Protein AF-A0A358PJD9-F1 (afdb_monomer_lite)

Structure (mmCIF, N/CA/C/O backbone):
data_AF-A0A358PJD9-F1
#
_entry.id   AF-A0A358PJD9-F1
#
loop_
_atom_site.group_PDB
_atom_site.id
_atom_site.type_symbol
_atom_site.label_atom_id
_atom_site.label_alt_id
_atom_site.label_comp_id
_atom_site.label_asym_id
_atom_site.label_entity_id
_atom_site.label_seq_id
_atom_site.pdbx_PDB_ins_code
_atom_site.Cartn_x
_atom_site.Cartn_y
_atom_site.Cartn_z
_atom_site.occupancy
_atom_site.B_iso_or_equiv
_atom_site.auth_seq_id
_atom_site.auth_comp_id
_atom_site.auth_asym_id
_atom_site.auth_atom_id
_atom_site.pdbx_PDB_model_num
ATOM 1 N N . GLY A 1 1 ? -3.366 1.684 -11.719 1.00 61.03 1 GLY A N 1
ATOM 2 C CA . GLY A 1 1 ? -4.813 1.802 -11.447 1.00 61.03 1 GLY A CA 1
ATOM 3 C C . GLY A 1 1 ? -5.125 1.962 -9.969 1.00 61.03 1 GLY A C 1
ATOM 4 O O . GLY A 1 1 ? -5.549 3.034 -9.578 1.00 61.03 1 GLY A O 1
ATOM 5 N N . GLY A 1 2 ? -4.903 0.934 -9.141 1.00 78.75 2 GLY A N 1
ATOM 6 C CA . GLY A 1 2 ? -5.354 0.909 -7.735 1.00 78.75 2 GLY A CA 1
ATOM 7 C C . GLY A 1 2 ? -4.653 1.843 -6.736 1.00 78.75 2 GLY A C 1
ATOM 8 O O . GLY A 1 2 ? -4.960 1.761 -5.557 1.00 78.75 2 GLY A O 1
ATOM 9 N N . ALA A 1 3 ? -3.725 2.698 -7.186 1.00 79.31 3 ALA A N 1
ATOM 10 C CA . ALA A 1 3 ? -2.993 3.662 -6.352 1.00 79.31 3 ALA A CA 1
ATOM 11 C C . ALA A 1 3 ? -2.345 3.073 -5.074 1.00 79.31 3 ALA A C 1
ATOM 13 O O . ALA A 1 3 ? -2.216 3.762 -4.069 1.00 79.31 3 ALA A O 1
ATOM 14 N N . ASP A 1 4 ? -1.882 1.820 -5.142 1.00 86.19 4 ASP A N 1
ATOM 15 C CA . ASP A 1 4 ? -1.151 1.131 -4.072 1.00 86.19 4 ASP A CA 1
ATOM 16 C C . ASP A 1 4 ? 0.243 0.698 -4.564 1.00 86.19 4 ASP A C 1
ATOM 18 O O . ASP A 1 4 ? 0.377 -0.235 -5.360 1.00 86.19 4 ASP A O 1
ATOM 22 N N . GLY A 1 5 ? 1.279 1.420 -4.124 1.00 85.31 5 GLY A N 1
ATOM 23 C CA . GLY A 1 5 ? 2.668 1.244 -4.566 1.00 85.31 5 GLY A CA 1
ATOM 24 C C . GLY A 1 5 ? 3.265 -0.118 -4.201 1.00 85.31 5 GLY A C 1
ATOM 25 O O . GLY A 1 5 ? 3.680 -0.842 -5.109 1.00 85.31 5 GLY A O 1
ATOM 26 N N . PRO A 1 6 ? 3.279 -0.514 -2.913 1.00 86.75 6 PRO A N 1
ATOM 27 C CA . PRO A 1 6 ? 3.780 -1.820 -2.485 1.00 86.75 6 PRO A CA 1
ATOM 28 C C . PRO A 1 6 ? 3.147 -3.002 -3.231 1.00 86.75 6 PRO A C 1
ATOM 30 O O . PRO A 1 6 ? 3.862 -3.901 -3.680 1.00 86.75 6 PRO A O 1
ATOM 33 N N . THR A 1 7 ? 1.827 -2.984 -3.436 1.00 89.12 7 THR A N 1
ATOM 34 C CA . THR A 1 7 ? 1.139 -4.047 -4.185 1.00 89.12 7 THR A CA 1
ATOM 35 C C . THR A 1 7 ? 1.488 -4.014 -5.672 1.00 89.12 7 THR A C 1
ATOM 37 O O . THR A 1 7 ? 1.727 -5.069 -6.264 1.00 89.12 7 THR A O 1
ATOM 40 N N . ALA A 1 8 ? 1.573 -2.828 -6.285 1.00 89.62 8 ALA A N 1
ATOM 41 C CA . ALA A 1 8 ? 1.967 -2.694 -7.688 1.00 89.62 8 ALA A CA 1
ATOM 42 C C . ALA A 1 8 ? 3.381 -3.243 -7.936 1.00 89.62 8 ALA A C 1
ATOM 44 O O . ALA A 1 8 ? 3.578 -4.013 -8.878 1.00 89.62 8 ALA A O 1
ATOM 45 N N . ILE A 1 9 ? 4.340 -2.923 -7.062 1.00 89.75 9 ILE A N 1
ATOM 46 C CA . ILE A 1 9 ? 5.707 -3.463 -7.109 1.00 89.75 9 ILE A CA 1
ATOM 47 C C . ILE A 1 9 ? 5.682 -4.989 -6.969 1.00 89.75 9 ILE A C 1
ATOM 49 O O . ILE A 1 9 ? 6.268 -5.696 -7.788 1.00 89.75 9 ILE A O 1
ATOM 53 N N . TYR A 1 10 ? 4.965 -5.511 -5.970 1.00 89.69 10 TYR A N 1
ATOM 54 C CA . TYR A 1 10 ? 4.895 -6.949 -5.703 1.00 89.69 10 TYR A CA 1
ATOM 55 C C . TYR A 1 10 ? 4.321 -7.754 -6.875 1.00 89.69 10 TYR A C 1
ATOM 57 O O . TYR A 1 10 ? 4.858 -8.800 -7.244 1.00 89.69 10 TYR A O 1
ATOM 65 N N . VAL A 1 11 ? 3.229 -7.275 -7.472 1.00 90.19 11 VAL A N 1
ATOM 66 C CA . VAL A 1 11 ? 2.592 -7.938 -8.616 1.00 90.19 11 VAL A CA 1
ATOM 67 C C . VAL A 1 11 ? 3.483 -7.843 -9.854 1.00 90.19 11 VAL A C 1
ATOM 69 O O . VAL A 1 11 ? 3.641 -8.832 -10.569 1.00 90.19 11 VAL A O 1
ATOM 72 N N . THR A 1 12 ? 4.126 -6.696 -10.075 1.00 90.06 12 THR A N 1
ATOM 73 C CA . THR A 1 12 ? 5.037 -6.502 -11.212 1.00 90.06 12 THR A CA 1
ATOM 74 C C . THR A 1 12 ? 6.236 -7.443 -11.132 1.00 90.06 12 THR A C 1
ATOM 76 O O . THR A 1 12 ? 6.561 -8.083 -12.126 1.00 90.06 12 THR A O 1
ATOM 79 N N . LEU A 1 13 ? 6.811 -7.647 -9.942 1.00 88.44 13 LEU A N 1
ATOM 80 C CA . LEU A 1 13 ? 7.880 -8.631 -9.717 1.00 88.44 13 LEU A CA 1
ATOM 81 C C . LEU A 1 13 ? 7.488 -10.073 -10.079 1.00 88.44 13 LEU A C 1
ATOM 83 O O . LEU A 1 13 ? 8.369 -10.895 -10.310 1.00 88.44 13 LEU A O 1
ATOM 87 N N . ARG A 1 14 ? 6.194 -10.406 -10.109 1.00 87.31 14 ARG A N 1
ATOM 88 C CA . ARG A 1 14 ? 5.709 -11.753 -10.454 1.00 87.31 14 ARG A CA 1
ATOM 89 C C . ARG A 1 14 ? 5.243 -11.875 -11.898 1.00 87.31 14 ARG A C 1
ATOM 91 O O . ARG A 1 14 ? 5.368 -12.950 -12.472 1.00 87.31 14 ARG A O 1
ATOM 98 N N . LEU A 1 15 ? 4.668 -10.810 -12.455 1.00 90.75 15 LEU A N 1
ATOM 99 C CA . LEU A 1 15 ? 4.028 -10.842 -13.773 1.00 90.75 15 LEU A CA 1
ATOM 100 C C . LEU A 1 15 ? 4.898 -10.245 -14.883 1.00 90.75 15 LEU A C 1
ATOM 102 O O . LEU A 1 15 ? 4.873 -10.748 -16.002 1.00 90.75 15 LEU A O 1
ATOM 106 N N . ALA A 1 16 ? 5.653 -9.184 -14.595 1.00 88.88 16 ALA A N 1
ATOM 107 C CA . ALA A 1 16 ? 6.492 -8.494 -15.574 1.00 88.88 16 ALA A CA 1
ATOM 108 C C . ALA A 1 16 ? 7.712 -7.824 -14.904 1.00 88.88 16 ALA A C 1
ATOM 110 O O . ALA A 1 16 ? 7.767 -6.592 -14.831 1.00 88.88 16 ALA A O 1
ATOM 111 N N . PRO A 1 17 ? 8.702 -8.601 -14.417 1.00 86.19 17 PRO A N 1
ATOM 112 C CA . PRO A 1 17 ? 9.862 -8.067 -13.691 1.00 86.19 17 PRO A CA 1
ATOM 113 C C . PRO A 1 17 ? 10.643 -7.011 -14.480 1.00 86.19 17 PRO A C 1
ATOM 115 O O . PRO A 1 17 ? 11.141 -6.045 -13.910 1.00 86.19 17 PRO A O 1
ATOM 118 N N . GLN A 1 18 ? 10.704 -7.166 -15.801 1.00 84.88 18 GLN A N 1
ATOM 119 C CA . GLN A 1 18 ? 11.370 -6.241 -16.712 1.00 84.88 18 GLN A CA 1
ATOM 120 C C . GLN A 1 18 ? 10.708 -4.857 -16.775 1.00 84.88 18 GLN A C 1
ATOM 122 O O . GLN A 1 18 ? 11.350 -3.908 -17.191 1.00 84.88 18 GLN A O 1
ATOM 127 N N . LEU A 1 19 ? 9.448 -4.709 -16.352 1.00 86.44 19 LEU A N 1
ATOM 128 C CA . LEU A 1 19 ? 8.740 -3.422 -16.335 1.00 86.44 19 LEU A CA 1
ATOM 129 C C . LEU A 1 19 ? 8.734 -2.764 -14.946 1.00 86.44 19 LEU A C 1
ATOM 131 O O . LEU A 1 19 ? 8.065 -1.748 -14.754 1.00 86.44 19 LEU A O 1
ATOM 135 N N . LEU A 1 20 ? 9.467 -3.321 -13.974 1.00 86.75 20 LEU A N 1
ATOM 136 C CA . LEU A 1 20 ? 9.437 -2.867 -12.584 1.00 86.75 20 LEU A CA 1
ATOM 137 C C . LEU A 1 20 ? 9.806 -1.391 -12.428 1.00 86.75 20 LEU A C 1
ATOM 139 O O . LEU A 1 20 ? 9.059 -0.650 -11.792 1.00 86.75 20 LEU A O 1
ATOM 143 N N . GLY A 1 21 ? 10.921 -0.967 -13.027 1.00 85.19 21 GLY A N 1
ATOM 144 C CA . GLY A 1 21 ? 11.384 0.420 -12.977 1.00 85.19 21 GLY A CA 1
ATOM 145 C C . GLY A 1 21 ? 10.331 1.400 -13.512 1.00 85.19 21 GLY A C 1
ATOM 146 O O . GLY A 1 21 ? 9.850 2.239 -12.746 1.00 85.19 21 GLY A O 1
ATOM 147 N N . PRO A 1 22 ? 9.908 1.274 -14.786 1.00 86.56 22 PRO A N 1
ATOM 148 C CA . PRO A 1 22 ? 8.860 2.110 -15.372 1.00 86.56 22 PRO A CA 1
ATOM 149 C C . PRO A 1 22 ? 7.552 2.150 -14.569 1.00 86.56 22 PRO A C 1
ATOM 151 O O . PRO A 1 22 ? 7.032 3.233 -14.293 1.00 86.56 22 PRO A O 1
ATOM 154 N N . ILE A 1 23 ? 7.030 0.990 -14.148 1.00 88.88 23 ILE A N 1
ATOM 155 C CA . ILE A 1 23 ? 5.751 0.904 -13.424 1.00 88.88 23 ILE A CA 1
ATOM 156 C C . ILE A 1 23 ? 5.855 1.550 -12.044 1.00 88.88 23 ILE A C 1
ATOM 158 O O . ILE A 1 23 ? 4.936 2.261 -11.640 1.00 88.88 23 ILE A O 1
ATOM 162 N N . ALA A 1 24 ? 6.951 1.331 -11.316 1.00 87.31 24 ALA A N 1
ATOM 163 C CA . ALA A 1 24 ? 7.129 1.919 -9.994 1.00 87.31 24 ALA A CA 1
ATOM 164 C C . ALA A 1 24 ? 7.230 3.450 -10.066 1.00 87.31 24 ALA A C 1
ATOM 166 O O . ALA A 1 24 ? 6.576 4.138 -9.281 1.00 87.31 24 ALA A O 1
ATOM 167 N N . VAL A 1 25 ? 7.982 3.984 -11.037 1.00 86.56 25 VAL A N 1
ATOM 168 C CA . VAL A 1 25 ? 8.083 5.435 -11.265 1.00 86.56 25 VAL A CA 1
ATOM 169 C C . VAL A 1 25 ? 6.706 6.018 -11.581 1.00 86.56 25 VAL A C 1
ATOM 171 O O . VAL A 1 25 ? 6.249 6.916 -10.875 1.00 86.56 25 VAL A O 1
ATOM 174 N N . ALA A 1 26 ? 6.003 5.458 -12.570 1.00 87.25 26 ALA A N 1
ATOM 175 C CA . ALA A 1 26 ? 4.672 5.926 -12.949 1.00 87.25 26 ALA A CA 1
ATOM 176 C C . ALA A 1 26 ? 3.675 5.840 -11.780 1.00 87.25 26 ALA A C 1
ATOM 178 O O . ALA A 1 26 ? 2.913 6.777 -11.542 1.00 87.25 26 ALA A O 1
ATOM 179 N N . ALA A 1 27 ? 3.701 4.752 -11.002 1.00 88.62 27 ALA A N 1
ATOM 180 C CA . ALA A 1 27 ? 2.803 4.558 -9.869 1.00 88.62 27 ALA A CA 1
ATOM 181 C C . ALA A 1 27 ? 2.948 5.672 -8.821 1.00 88.62 27 ALA A C 1
ATOM 183 O O . ALA A 1 27 ? 1.946 6.299 -8.470 1.00 88.62 27 ALA A O 1
ATOM 184 N N . TYR A 1 28 ? 4.166 5.959 -8.350 1.00 89.12 28 TYR A N 1
ATOM 185 C CA . TYR A 1 28 ? 4.376 6.999 -7.337 1.00 89.12 28 TYR A CA 1
ATOM 186 C C . TYR A 1 28 ? 4.190 8.415 -7.894 1.00 89.12 28 TYR A C 1
ATOM 188 O O . TYR A 1 28 ? 3.611 9.261 -7.207 1.00 89.12 28 TYR A O 1
ATOM 196 N N . SER A 1 29 ? 4.589 8.673 -9.144 1.00 88.12 29 SER A N 1
ATOM 197 C CA . SER A 1 29 ? 4.326 9.955 -9.808 1.00 88.12 29 SER A CA 1
ATOM 198 C C . SER A 1 29 ? 2.826 10.232 -9.932 1.00 88.12 29 SER A C 1
ATOM 200 O O . SER A 1 29 ? 2.371 11.322 -9.585 1.00 88.12 29 SER A O 1
ATOM 202 N N . TYR A 1 30 ? 2.025 9.247 -10.344 1.00 89.00 30 TYR A N 1
ATOM 203 C CA . TYR A 1 30 ? 0.577 9.414 -10.459 1.00 89.00 30 TYR A CA 1
ATOM 204 C C . TYR A 1 30 ? -0.143 9.489 -9.114 1.00 89.00 30 TYR A C 1
ATOM 206 O O . TYR A 1 30 ? -1.111 10.241 -8.998 1.00 89.00 30 TYR A O 1
ATOM 214 N N . MET A 1 31 ? 0.335 8.785 -8.083 1.00 91.00 31 MET A N 1
ATOM 215 C CA . MET A 1 31 ? -0.180 8.960 -6.718 1.00 91.00 31 MET A CA 1
ATOM 216 C C . MET A 1 31 ? 0.007 10.403 -6.231 1.00 91.00 31 MET A C 1
ATOM 218 O O . MET A 1 31 ? -0.911 10.978 -5.648 1.00 91.00 31 MET A O 1
ATOM 222 N N . ALA A 1 32 ? 1.154 11.023 -6.524 1.00 89.44 32 ALA A N 1
ATOM 223 C CA . ALA A 1 32 ? 1.406 12.423 -6.181 1.00 89.44 32 ALA A CA 1
ATOM 224 C C . ALA A 1 32 ? 0.537 13.410 -6.986 1.00 89.44 32 ALA A C 1
ATOM 226 O O . ALA A 1 32 ? 0.254 14.509 -6.513 1.00 89.44 32 ALA A O 1
ATOM 227 N N . LEU A 1 33 ? 0.074 13.019 -8.178 1.00 91.06 33 LEU A N 1
ATOM 228 C CA . LEU A 1 33 ? -0.794 13.829 -9.039 1.00 91.06 33 LEU A CA 1
ATOM 229 C C . LEU A 1 33 ? -2.289 13.706 -8.707 1.00 91.06 33 LEU A C 1
ATOM 231 O O . LEU A 1 33 ? -3.098 14.422 -9.301 1.00 91.06 33 LEU A O 1
ATOM 235 N N . VAL A 1 34 ? -2.683 12.872 -7.736 1.00 92.81 34 VAL A N 1
ATOM 236 C CA . VAL A 1 34 ? -4.087 12.732 -7.303 1.00 92.81 34 VAL A CA 1
ATOM 237 C C . VAL A 1 34 ? -4.750 14.083 -6.987 1.00 92.81 34 VAL A C 1
ATOM 239 O O . VAL A 1 34 ? -5.846 14.313 -7.497 1.00 92.81 34 VAL A O 1
ATOM 242 N N . PRO A 1 35 ? -4.125 15.035 -6.262 1.00 92.00 35 PRO A N 1
ATOM 243 C CA . PRO A 1 35 ? -4.727 16.348 -6.009 1.00 92.00 35 PRO A CA 1
ATOM 244 C C . PRO A 1 35 ? -4.951 17.195 -7.269 1.00 92.00 35 PRO A C 1
ATOM 246 O O . PRO A 1 35 ? -5.777 18.102 -7.253 1.00 92.00 35 PRO A O 1
ATOM 249 N N . VAL A 1 36 ? -4.230 16.918 -8.357 1.00 93.56 36 VAL A N 1
ATOM 250 C CA . VAL A 1 36 ? -4.391 17.607 -9.646 1.00 93.56 36 VAL A CA 1
ATOM 251 C C . VAL A 1 36 ? -5.472 16.925 -10.484 1.00 93.56 36 VAL A C 1
ATOM 253 O O . VAL A 1 36 ? -6.301 17.601 -11.087 1.00 93.56 36 VAL A O 1
ATOM 256 N N . ILE A 1 37 ? -5.495 15.591 -10.490 1.00 90.94 37 ILE A N 1
ATOM 257 C CA . ILE A 1 37 ? -6.379 14.778 -11.339 1.00 90.94 37 ILE A CA 1
ATOM 258 C C . ILE A 1 37 ? -7.783 14.633 -10.731 1.00 90.94 37 ILE A C 1
ATOM 260 O O . ILE A 1 37 ? -8.787 14.750 -11.436 1.00 90.94 37 ILE A O 1
ATOM 264 N N . GLN A 1 38 ? -7.883 14.389 -9.423 1.00 93.06 38 GLN A N 1
ATOM 265 C CA . GLN A 1 38 ? -9.142 14.041 -8.762 1.00 93.06 38 GLN A CA 1
ATOM 266 C C . GLN A 1 38 ? -10.153 15.205 -8.740 1.00 93.06 38 GLN A C 1
ATOM 268 O O . GLN A 1 38 ? -11.311 14.976 -9.105 1.00 93.06 38 GLN A O 1
ATOM 273 N N . PRO A 1 39 ? -9.795 16.458 -8.382 1.00 94.25 39 PRO A N 1
ATOM 274 C CA . PRO A 1 39 ? -10.789 17.527 -8.276 1.00 94.25 39 PRO A CA 1
ATOM 275 C C . PRO A 1 39 ? -11.483 17.908 -9.595 1.00 94.25 39 PRO A C 1
ATOM 277 O O . PRO A 1 39 ? -12.698 18.118 -9.558 1.00 94.25 39 PRO A O 1
ATOM 280 N N . PRO A 1 40 ? -10.799 17.998 -10.756 1.00 94.94 40 PRO A N 1
ATOM 281 C CA . PRO A 1 40 ? -11.459 18.213 -12.045 1.00 94.94 40 PRO A CA 1
ATOM 282 C C . PRO A 1 40 ? -12.469 17.117 -12.395 1.00 94.94 40 PRO A C 1
ATOM 284 O O . PRO A 1 40 ? -13.586 17.438 -12.798 1.00 94.94 40 PRO A O 1
ATOM 287 N N . ILE A 1 41 ? -12.122 15.844 -12.170 1.00 94.75 41 ILE A N 1
ATOM 288 C CA . ILE A 1 41 ? -13.018 14.708 -12.435 1.00 94.75 41 ILE A CA 1
ATOM 289 C C . ILE A 1 41 ? -14.262 14.795 -11.549 1.00 94.75 41 ILE A C 1
ATOM 291 O O . ILE A 1 41 ? -15.385 14.702 -12.046 1.00 94.75 41 ILE A O 1
ATOM 295 N N . MET A 1 42 ? -14.090 15.063 -10.249 1.00 94.69 42 MET A N 1
ATOM 296 C CA . MET A 1 42 ? -15.231 15.272 -9.354 1.00 94.69 42 MET A CA 1
ATOM 297 C C . MET A 1 42 ? -16.089 16.450 -9.820 1.00 94.69 42 MET A C 1
ATOM 299 O O . MET A 1 42 ? -17.316 16.353 -9.811 1.00 94.69 42 MET A O 1
ATOM 303 N N . LYS A 1 43 ? -15.463 17.554 -10.254 1.00 93.12 43 LYS A N 1
ATOM 304 C CA . LYS A 1 43 ? -16.169 18.740 -10.752 1.00 93.12 43 LYS A CA 1
ATOM 305 C C . LYS A 1 43 ? -17.004 18.451 -11.999 1.00 93.12 43 LYS A C 1
ATOM 307 O O . LYS A 1 43 ? -18.093 19.015 -12.094 1.00 93.12 43 LYS A O 1
ATOM 312 N N . ALA A 1 44 ? -16.503 17.598 -12.889 1.00 95.62 44 ALA A N 1
ATOM 313 C CA . ALA A 1 44 ? -17.144 17.224 -14.143 1.00 95.62 44 ALA A CA 1
ATOM 314 C C . ALA A 1 44 ? -18.280 16.202 -13.969 1.00 95.62 44 ALA A C 1
ATOM 316 O O . ALA A 1 44 ? -19.288 16.312 -14.659 1.00 95.62 44 ALA A O 1
ATOM 317 N N . LEU A 1 45 ? -18.133 15.228 -13.059 1.00 96.94 45 LEU A N 1
ATOM 318 C CA . LEU A 1 45 ? -19.063 14.093 -12.949 1.00 96.94 45 LEU A CA 1
ATOM 319 C C . LEU A 1 45 ? -20.135 14.230 -11.862 1.00 96.94 45 LEU A C 1
ATOM 321 O O . LEU A 1 45 ? -21.170 13.583 -11.962 1.00 96.94 45 LEU A O 1
ATOM 325 N N . THR A 1 46 ? -19.908 15.035 -10.822 1.00 95.94 46 THR A N 1
ATOM 326 C CA . THR A 1 46 ? -20.873 15.175 -9.710 1.00 95.94 46 TH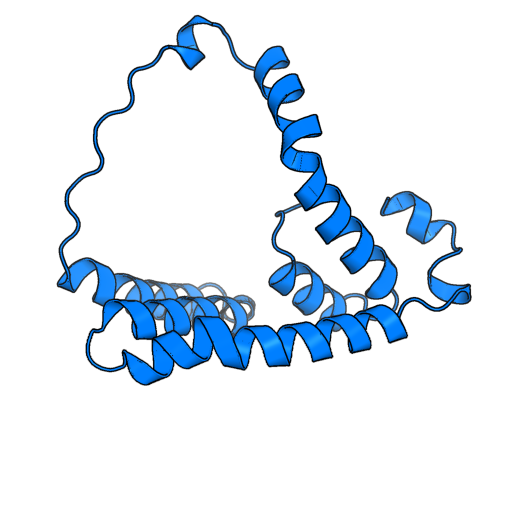R A CA 1
ATOM 327 C C . THR A 1 46 ? -21.615 16.506 -9.772 1.00 95.94 46 THR A C 1
ATOM 329 O O . THR A 1 46 ? -21.105 17.494 -10.299 1.00 95.94 46 THR A O 1
ATOM 332 N N . THR A 1 47 ? -22.805 16.582 -9.189 1.00 95.56 47 THR A N 1
ATOM 333 C CA . THR A 1 47 ? -23.605 17.811 -9.103 1.00 95.56 47 THR A CA 1
ATOM 334 C C . THR A 1 47 ? -23.357 18.568 -7.794 1.00 95.56 47 THR A C 1
ATOM 336 O O . THR A 1 47 ? -22.834 18.030 -6.819 1.00 95.56 47 THR A O 1
ATOM 339 N N . LYS A 1 48 ? -23.769 19.844 -7.728 1.00 93.44 48 LYS A N 1
ATOM 340 C CA . LYS A 1 48 ? -23.704 20.620 -6.473 1.00 93.44 48 LYS A CA 1
ATOM 341 C C . LYS A 1 48 ? -24.567 20.014 -5.358 1.00 93.44 48 LYS A C 1
ATOM 343 O O . LYS A 1 48 ? -24.171 20.101 -4.204 1.00 93.44 48 LYS A O 1
ATOM 348 N N . LYS A 1 49 ? -25.707 19.401 -5.706 1.00 94.31 49 LYS A N 1
ATOM 349 C CA . LYS A 1 49 ? -26.626 18.783 -4.739 1.00 94.31 49 LYS A CA 1
ATOM 350 C C . LYS A 1 49 ? -25.988 17.571 -4.054 1.00 94.31 49 LYS A C 1
ATOM 352 O O . LYS A 1 49 ? -26.033 17.483 -2.836 1.00 94.31 49 LYS A O 1
ATOM 357 N N . GLU A 1 50 ? -25.331 16.692 -4.814 1.00 94.25 50 GLU A N 1
ATOM 358 C CA . GLU A 1 50 ? -24.643 15.509 -4.266 1.00 94.25 50 GLU A CA 1
ATOM 359 C C . GLU A 1 50 ? -23.475 15.891 -3.348 1.00 94.25 50 GLU A C 1
ATOM 361 O O . GLU A 1 50 ? -23.279 15.281 -2.302 1.00 94.25 50 GLU A O 1
ATOM 366 N N . ARG A 1 51 ? -22.733 16.954 -3.689 1.00 93.75 51 ARG A N 1
ATOM 367 C CA . ARG A 1 51 ? -21.610 17.452 -2.870 1.00 93.75 51 ARG A CA 1
ATOM 368 C C . ARG A 1 51 ? -22.034 18.088 -1.542 1.00 93.75 51 ARG A C 1
ATOM 370 O O . ARG A 1 51 ? -21.172 18.367 -0.718 1.00 93.75 51 ARG A O 1
ATOM 377 N N . GLN A 1 52 ? -23.323 18.369 -1.360 1.00 95.12 52 GLN A N 1
ATOM 378 C CA . GLN A 1 52 ? -23.880 18.986 -0.152 1.00 95.12 52 GLN A CA 1
ATOM 379 C C . GLN A 1 52 ? -24.582 17.974 0.763 1.00 95.12 52 GLN A C 1
ATOM 381 O O . GLN A 1 52 ? -25.161 18.371 1.773 1.00 95.12 52 GLN A O 1
ATOM 386 N N . ILE A 1 53 ? -24.541 16.679 0.431 1.00 95.12 53 ILE A N 1
ATOM 387 C CA . ILE A 1 53 ? -25.086 15.629 1.293 1.00 95.12 53 ILE A CA 1
ATOM 388 C C . ILE A 1 53 ? -24.302 15.618 2.612 1.00 95.12 53 ILE A C 1
ATOM 390 O O . ILE A 1 53 ? -23.075 15.513 2.622 1.00 95.12 53 ILE A O 1
ATOM 394 N N . SER A 1 54 ? -25.020 15.743 3.728 1.00 93.25 54 SER A N 1
ATOM 395 C CA . SER A 1 54 ? -24.429 15.684 5.063 1.00 93.25 54 SER A CA 1
ATOM 396 C C . SER A 1 54 ? -24.047 14.245 5.391 1.00 93.25 54 SER A C 1
ATOM 398 O O . SER A 1 54 ? -24.901 13.361 5.373 1.00 93.25 54 SER A O 1
ATOM 400 N N . MET A 1 55 ? -22.775 14.017 5.713 1.00 94.44 55 MET A N 1
ATOM 401 C CA . MET A 1 55 ? -22.294 12.706 6.144 1.00 94.44 55 MET A CA 1
ATOM 402 C C . MET A 1 55 ? -22.633 12.487 7.618 1.00 94.44 55 MET A C 1
ATOM 404 O O . MET A 1 55 ? -22.374 13.351 8.459 1.00 94.44 55 MET A O 1
ATOM 408 N N . GLU A 1 56 ? -23.207 11.329 7.931 1.00 93.44 56 GLU A N 1
ATOM 409 C CA . GLU A 1 56 ? -23.427 10.910 9.313 1.00 93.44 56 GLU A CA 1
ATOM 410 C C . GLU A 1 56 ? -22.097 10.645 10.022 1.00 93.44 56 GLU A C 1
ATO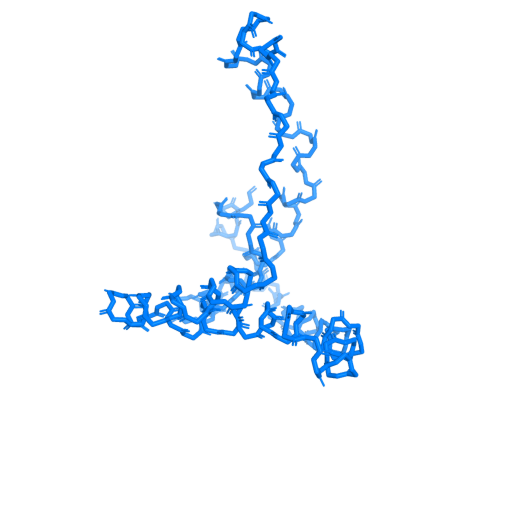M 412 O O . GLU A 1 56 ? -21.082 10.305 9.408 1.00 93.44 56 GLU A O 1
ATOM 417 N N . GLN A 1 57 ? -22.104 10.804 11.344 1.00 91.88 57 GLN A N 1
ATOM 418 C CA . GLN A 1 57 ? -20.938 10.475 12.150 1.00 91.88 57 GLN A CA 1
ATOM 419 C C . GLN A 1 57 ? -20.697 8.968 12.148 1.00 91.88 57 GLN A C 1
ATOM 421 O O . GLN A 1 57 ? -21.626 8.161 12.197 1.00 91.88 57 GLN A O 1
ATOM 426 N N . LEU A 1 58 ? -19.421 8.590 12.113 1.00 92.19 58 LEU A N 1
ATOM 427 C CA . LEU A 1 58 ? -19.024 7.189 12.151 1.00 92.19 58 LEU A CA 1
ATOM 428 C C . LEU A 1 58 ? -19.474 6.547 13.467 1.00 92.19 58 LEU A C 1
ATOM 430 O O . LEU A 1 58 ? -19.334 7.131 14.544 1.00 92.19 58 LEU A O 1
ATOM 434 N N . ARG A 1 59 ? -19.967 5.308 13.386 1.00 94.19 59 ARG A N 1
ATOM 435 C CA . ARG A 1 59 ? -20.319 4.526 14.575 1.00 94.19 59 ARG A CA 1
ATOM 436 C C . ARG A 1 59 ? -19.088 4.289 15.464 1.00 94.19 59 ARG A C 1
ATOM 438 O O . ARG A 1 59 ? -17.992 4.065 14.939 1.00 94.19 59 ARG A O 1
ATOM 445 N N . PRO A 1 60 ? -19.246 4.254 16.797 1.00 89.81 60 PRO A N 1
ATOM 446 C CA . PRO A 1 60 ? -18.175 3.817 17.677 1.00 89.81 60 PRO A CA 1
ATOM 447 C C . PRO A 1 60 ? -17.898 2.328 17.438 1.00 89.81 60 PRO A C 1
ATOM 449 O O . PRO A 1 60 ? -18.801 1.493 17.484 1.00 89.81 60 PRO A O 1
ATOM 452 N N . VAL A 1 61 ? -16.637 1.995 17.168 1.00 90.75 61 VAL A N 1
ATOM 453 C CA . VAL A 1 61 ? -16.194 0.615 16.932 1.00 90.75 61 VAL A CA 1
ATOM 454 C C . VAL A 1 61 ? -15.532 0.091 18.200 1.00 90.75 61 VAL A C 1
ATOM 456 O O . VAL A 1 61 ? -14.599 0.713 18.717 1.00 90.75 61 VAL A O 1
ATOM 459 N N . SER A 1 62 ? -16.007 -1.049 18.703 1.00 93.75 62 SER A N 1
ATOM 460 C CA . SER A 1 62 ? -15.461 -1.657 19.922 1.00 93.75 62 SER A CA 1
ATOM 461 C C . SER A 1 62 ? -14.023 -2.149 19.711 1.00 93.75 62 SER A C 1
ATOM 463 O O . SER A 1 62 ? -13.629 -2.517 18.604 1.00 93.75 62 SER A O 1
ATOM 465 N N . LYS A 1 63 ? -13.221 -2.203 20.784 1.00 90.75 63 LYS A N 1
ATOM 466 C CA . LYS A 1 63 ? -11.845 -2.731 20.714 1.00 90.75 63 LYS A CA 1
ATOM 467 C C . LYS A 1 63 ? -11.822 -4.185 20.229 1.00 90.75 63 LYS A C 1
ATOM 469 O O . LYS A 1 63 ? -10.981 -4.551 19.417 1.00 90.75 63 LYS A O 1
ATOM 474 N N . THR A 1 64 ? -12.779 -4.989 20.685 1.00 93.25 64 THR A N 1
ATOM 475 C CA . THR A 1 64 ? -12.933 -6.387 20.272 1.00 93.25 64 THR A CA 1
ATOM 476 C C . THR A 1 64 ? -13.175 -6.503 18.769 1.00 93.25 64 THR A C 1
ATOM 478 O O . THR A 1 64 ? -12.538 -7.316 18.108 1.00 93.25 64 THR A O 1
ATOM 481 N N . GLU A 1 65 ? -14.030 -5.645 18.206 1.00 93.62 65 GLU A N 1
ATOM 482 C CA . GLU A 1 65 ? -14.310 -5.630 16.768 1.00 93.62 65 GLU A CA 1
ATOM 483 C C . GLU A 1 65 ? -13.061 -5.285 15.944 1.00 93.62 65 GLU A C 1
ATOM 485 O O . GLU A 1 65 ? -12.773 -5.963 14.959 1.00 93.62 65 GLU A O 1
ATOM 490 N N . LYS A 1 66 ? -12.258 -4.308 16.388 1.00 93.19 66 LYS A N 1
ATOM 491 C CA . LYS A 1 66 ? -11.000 -3.947 15.712 1.00 93.19 66 LYS A CA 1
ATOM 492 C C . LYS A 1 66 ? -9.961 -5.070 15.718 1.00 93.19 66 LYS A C 1
ATOM 494 O O . LYS A 1 66 ? -9.210 -5.189 14.757 1.00 93.19 66 LYS A O 1
ATOM 499 N N . ILE A 1 67 ? -9.923 -5.892 16.770 1.00 94.50 67 ILE A N 1
ATOM 500 C CA . ILE A 1 67 ? -8.995 -7.032 16.879 1.00 94.50 67 ILE A CA 1
ATOM 501 C C . ILE A 1 67 ? -9.480 -8.226 16.047 1.00 94.50 67 ILE A C 1
ATOM 503 O O . ILE A 1 67 ? -8.675 -8.895 15.400 1.00 94.50 67 ILE A O 1
ATOM 507 N N . ILE A 1 68 ? -10.787 -8.498 16.041 1.00 95.75 68 ILE A N 1
ATOM 508 C CA . ILE A 1 68 ? -11.368 -9.622 15.293 1.00 95.75 68 ILE A CA 1
ATOM 509 C C . ILE A 1 68 ? -11.331 -9.360 13.783 1.00 95.75 68 ILE A C 1
ATOM 511 O O . ILE A 1 68 ? -11.086 -10.289 13.012 1.00 95.75 68 ILE A O 1
ATOM 515 N N . PHE A 1 69 ? -11.524 -8.109 13.357 1.00 96.06 69 PHE A N 1
ATOM 516 C CA . PHE A 1 69 ? -11.532 -7.712 11.948 1.00 96.06 69 PHE A CA 1
ATOM 517 C C . PHE A 1 69 ? -10.342 -8.259 11.130 1.00 96.06 69 PHE A C 1
ATOM 519 O O . PHE A 1 69 ? -10.591 -8.988 10.167 1.00 96.06 69 PHE A O 1
ATOM 526 N N . PRO A 1 70 ? -9.065 -8.003 11.486 1.00 95.44 70 PRO A N 1
ATOM 527 C CA . PRO A 1 70 ? -7.932 -8.497 10.707 1.00 95.44 70 PRO A CA 1
ATOM 528 C C . PRO A 1 70 ? -7.854 -10.027 10.654 1.00 95.44 70 PRO A C 1
ATOM 530 O O . PRO A 1 70 ? -7.445 -10.579 9.633 1.00 95.44 70 PRO A O 1
ATOM 533 N N . ILE A 1 71 ? -8.278 -10.725 11.711 1.00 95.69 71 ILE A N 1
ATOM 534 C CA . ILE A 1 71 ? -8.258 -12.194 11.775 1.00 95.69 71 ILE A CA 1
ATOM 535 C C . ILE A 1 71 ? -9.297 -12.772 10.812 1.00 95.69 71 ILE A C 1
ATOM 537 O O . ILE A 1 71 ? -8.967 -13.607 9.969 1.00 95.69 71 ILE A O 1
ATOM 541 N N . VAL A 1 72 ? -10.540 -12.291 10.897 1.00 96.50 72 VAL A N 1
ATOM 542 C CA . VAL A 1 72 ? -11.644 -12.769 10.053 1.00 96.50 72 VAL A CA 1
ATOM 543 C C . VAL A 1 72 ? -11.368 -12.470 8.584 1.00 96.50 72 VAL A C 1
ATOM 545 O O . VAL A 1 72 ? -11.512 -13.363 7.753 1.00 96.50 72 VAL A O 1
ATOM 548 N N . VAL A 1 73 ? -10.909 -11.256 8.262 1.00 96.19 73 VAL A N 1
ATOM 549 C CA . VAL A 1 73 ? -10.561 -10.879 6.884 1.00 96.19 73 VAL A CA 1
ATOM 550 C C . VAL A 1 73 ? -9.443 -11.766 6.339 1.00 96.19 73 VAL A C 1
ATOM 552 O O . VAL A 1 73 ? -9.549 -12.246 5.213 1.00 96.19 73 VAL A O 1
ATOM 555 N N . THR A 1 74 ? -8.404 -12.044 7.132 1.00 95.12 74 THR A N 1
ATOM 556 C CA . THR A 1 74 ? -7.296 -12.908 6.695 1.00 95.12 74 THR A CA 1
ATOM 557 C C . THR A 1 74 ? -7.769 -14.328 6.404 1.00 95.12 74 THR A C 1
ATOM 559 O O . THR A 1 74 ? -7.427 -14.873 5.356 1.00 95.12 74 THR A O 1
ATOM 562 N N . ILE A 1 75 ? -8.578 -14.924 7.289 1.00 96.25 75 ILE A N 1
ATOM 563 C CA . ILE A 1 75 ? -9.127 -16.274 7.087 1.00 96.25 75 ILE A CA 1
ATOM 564 C C . ILE A 1 75 ? -10.020 -16.296 5.844 1.00 96.25 75 ILE A C 1
ATOM 566 O O . ILE A 1 75 ? -9.854 -17.150 4.976 1.00 96.25 75 ILE A O 1
ATOM 570 N N . PHE A 1 76 ? -10.930 -15.329 5.726 1.00 96.75 76 PHE A N 1
ATOM 571 C CA . PHE A 1 76 ? -11.888 -15.263 4.628 1.00 96.75 76 PHE A CA 1
ATOM 572 C C . PHE A 1 76 ? -11.200 -15.100 3.267 1.00 96.75 76 PHE A C 1
ATOM 574 O O . PHE A 1 76 ? -11.489 -15.847 2.332 1.00 96.75 76 PHE A O 1
ATOM 581 N N . VAL A 1 77 ? -10.235 -14.180 3.164 1.00 95.38 77 VAL A N 1
ATOM 582 C CA . VAL A 1 77 ? -9.464 -13.981 1.929 1.00 95.38 77 VAL A CA 1
ATOM 583 C C . VAL A 1 77 ? -8.598 -15.196 1.619 1.00 95.38 77 VAL A C 1
ATOM 585 O O . VAL A 1 77 ? -8.533 -15.594 0.462 1.00 95.38 77 VAL A O 1
ATOM 588 N N . SER A 1 78 ? -7.977 -15.822 2.621 1.00 93.88 78 SER A N 1
ATOM 589 C CA . SER A 1 78 ? -7.136 -17.007 2.392 1.00 93.88 78 SER A CA 1
ATOM 590 C C . SER A 1 78 ? -7.929 -18.195 1.850 1.00 93.88 78 SER A C 1
ATOM 592 O O . SER A 1 78 ? -7.388 -18.968 1.065 1.00 93.88 78 SER A O 1
ATOM 594 N N . LEU A 1 79 ? -9.201 -18.330 2.239 1.00 95.50 79 LEU A N 1
ATOM 595 C CA . LEU A 1 79 ? -10.086 -19.389 1.750 1.00 95.50 79 LEU A CA 1
ATOM 596 C C . LEU A 1 79 ? -10.635 -19.099 0.346 1.00 95.50 79 LEU A C 1
ATOM 598 O O . LEU A 1 79 ? -10.713 -20.012 -0.471 1.00 95.50 79 LEU A O 1
ATOM 602 N N . LEU A 1 80 ? -11.013 -17.851 0.055 1.00 95.81 80 LEU A N 1
ATOM 603 C CA . LEU A 1 80 ? -11.625 -17.485 -1.230 1.00 95.81 80 LEU A CA 1
ATOM 604 C C . LEU A 1 80 ? -10.605 -17.190 -2.331 1.00 95.81 80 LEU A C 1
ATOM 606 O O . LEU A 1 80 ? -10.810 -17.570 -3.481 1.00 95.81 80 LEU A O 1
ATOM 610 N N . VAL A 1 81 ? -9.523 -16.486 -1.994 1.00 94.94 81 VAL A N 1
ATOM 611 C CA . VAL A 1 81 ? -8.496 -16.030 -2.940 1.00 94.94 81 VAL A CA 1
ATOM 612 C C . VAL A 1 81 ? -7.101 -16.273 -2.344 1.00 94.94 81 VAL A C 1
ATOM 614 O O . VAL A 1 81 ? -6.433 -15.337 -1.890 1.00 94.94 81 VAL A O 1
ATOM 617 N N . PRO A 1 82 ? -6.606 -17.526 -2.378 1.00 91.88 82 PRO A N 1
ATOM 618 C CA . PRO A 1 82 ? -5.316 -17.887 -1.785 1.00 91.88 82 PRO A CA 1
ATOM 619 C C . PRO A 1 82 ? -4.128 -17.096 -2.353 1.00 91.88 82 PRO A C 1
ATOM 621 O O . PRO A 1 82 ? -3.157 -16.830 -1.648 1.00 91.88 82 PRO A O 1
ATOM 624 N N . SER A 1 83 ? -4.200 -16.666 -3.617 1.00 89.31 83 SER A N 1
ATOM 625 C CA . SER A 1 83 ? -3.150 -15.867 -4.265 1.00 89.31 83 SER A CA 1
ATOM 626 C C . SER A 1 83 ? -2.974 -14.470 -3.654 1.00 89.31 83 SER A C 1
ATOM 628 O O . SER A 1 83 ? -1.876 -13.916 -3.725 1.00 89.31 83 SER A O 1
ATOM 630 N N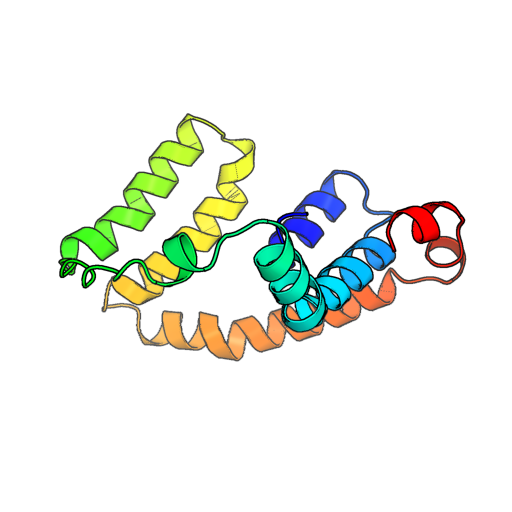 . ALA A 1 84 ? -4.015 -13.915 -3.023 1.00 90.19 84 ALA A N 1
ATOM 631 C CA . ALA A 1 84 ? -3.975 -12.630 -2.323 1.00 90.19 84 ALA A CA 1
ATOM 632 C C . ALA A 1 84 ? -3.582 -12.767 -0.840 1.00 90.19 84 ALA A C 1
ATOM 634 O O . ALA A 1 84 ? -3.284 -11.761 -0.190 1.00 90.19 84 ALA A O 1
ATOM 635 N N . ALA A 1 85 ? -3.546 -13.995 -0.308 1.00 92.12 85 ALA A N 1
ATOM 636 C CA . ALA A 1 85 ? -3.267 -14.264 1.100 1.00 92.12 85 ALA A CA 1
ATOM 637 C C . ALA A 1 85 ? -1.936 -13.667 1.597 1.00 92.12 85 ALA A C 1
ATOM 639 O O . ALA A 1 85 ? -1.943 -13.089 2.682 1.00 92.12 85 ALA A O 1
ATOM 640 N N . PRO A 1 86 ? -0.815 -13.697 0.842 1.00 91.81 86 PRO A N 1
ATOM 641 C CA . PRO A 1 86 ? 0.432 -13.086 1.308 1.00 91.81 86 PRO A CA 1
ATOM 642 C C . PRO A 1 86 ? 0.330 -11.567 1.499 1.00 91.81 86 PRO A C 1
ATOM 644 O O . PRO A 1 86 ? 0.876 -11.031 2.458 1.00 91.81 86 PRO A O 1
ATOM 647 N N . LEU A 1 87 ? -0.388 -10.869 0.613 1.00 91.81 87 LEU A N 1
ATOM 648 C CA . LEU A 1 87 ? -0.547 -9.413 0.682 1.00 91.81 87 LEU A CA 1
ATOM 649 C C . LEU A 1 87 ? -1.500 -9.018 1.810 1.00 91.81 87 LEU A C 1
ATOM 651 O O . LEU A 1 87 ? -1.141 -8.239 2.694 1.00 91.81 87 LEU A O 1
ATOM 655 N N . ILE A 1 88 ? -2.705 -9.593 1.807 1.00 93.88 88 ILE A N 1
ATOM 656 C CA . ILE A 1 88 ? -3.724 -9.274 2.809 1.00 93.88 88 ILE A CA 1
ATOM 657 C C . ILE A 1 88 ? -3.299 -9.757 4.193 1.00 93.88 88 ILE A C 1
ATOM 659 O O . ILE A 1 88 ? -3.495 -9.034 5.165 1.00 93.88 88 ILE A O 1
ATOM 663 N N . GLY A 1 89 ? -2.660 -10.922 4.294 1.00 94.38 89 GLY A N 1
ATOM 664 C CA . GLY A 1 89 ? -2.149 -11.449 5.555 1.00 94.38 89 GLY A CA 1
ATOM 665 C C . GLY A 1 89 ? -1.124 -10.517 6.197 1.00 94.38 89 GLY A C 1
ATOM 666 O O . GLY A 1 89 ? -1.258 -10.193 7.374 1.00 94.38 89 GLY A O 1
ATOM 667 N N . MET A 1 90 ? -0.151 -10.008 5.432 1.00 94.44 90 MET A N 1
ATOM 668 C CA . MET A 1 90 ? 0.843 -9.064 5.963 1.00 94.44 90 MET A CA 1
ATOM 669 C C . MET A 1 90 ? 0.229 -7.705 6.323 1.00 94.44 90 MET A C 1
ATOM 671 O O . MET A 1 90 ? 0.581 -7.129 7.356 1.00 94.44 90 MET A O 1
ATOM 675 N N . LEU A 1 91 ? -0.732 -7.218 5.532 1.00 94.69 91 LEU A N 1
ATOM 676 C CA . LEU A 1 91 ? -1.470 -5.989 5.834 1.00 94.69 91 LEU A CA 1
ATOM 677 C C . LEU A 1 91 ? -2.281 -6.123 7.136 1.00 94.69 91 LEU A C 1
ATOM 679 O O . LEU A 1 91 ? -2.204 -5.270 8.023 1.00 94.69 91 LEU A O 1
ATOM 683 N N . MET A 1 92 ? -3.042 -7.211 7.270 1.00 96.50 92 MET A N 1
ATOM 684 C CA . MET A 1 92 ? -3.868 -7.485 8.446 1.00 96.50 92 MET A CA 1
ATOM 685 C C . MET A 1 92 ? -3.025 -7.826 9.677 1.00 96.50 92 MET A C 1
ATOM 687 O O . MET A 1 92 ? -3.415 -7.475 10.787 1.00 96.50 92 MET A O 1
ATOM 691 N N . PHE A 1 93 ? -1.850 -8.432 9.506 1.00 95.31 93 PHE A N 1
ATOM 692 C CA . PHE A 1 93 ? -0.894 -8.636 10.592 1.00 95.31 93 PHE A CA 1
ATOM 693 C C . PHE A 1 93 ? -0.389 -7.301 11.156 1.00 95.31 93 PHE A C 1
ATOM 695 O O . PHE A 1 93 ? -0.411 -7.104 12.371 1.00 95.31 93 PHE A O 1
ATOM 702 N N . GLY A 1 94 ? -0.022 -6.346 10.293 1.00 94.31 94 GLY A N 1
ATOM 703 C CA . GLY A 1 94 ? 0.324 -4.987 10.723 1.00 94.31 94 GLY A CA 1
ATOM 704 C C . GLY A 1 94 ? -0.824 -4.296 11.471 1.00 94.31 94 GLY A C 1
ATOM 705 O O . GLY A 1 94 ? -0.600 -3.658 12.502 1.00 94.31 94 GLY A O 1
ATOM 706 N N . ASN A 1 95 ? -2.063 -4.490 11.005 1.00 95.06 95 ASN A N 1
ATOM 707 C CA . ASN A 1 95 ? -3.264 -4.003 11.687 1.00 95.06 95 ASN A CA 1
ATOM 708 C C . ASN A 1 95 ? -3.430 -4.648 13.078 1.00 95.06 95 ASN A C 1
ATOM 710 O O . ASN A 1 95 ? -3.607 -3.953 14.077 1.00 95.06 95 ASN A O 1
ATOM 714 N N . LEU A 1 96 ? -3.266 -5.968 13.182 1.00 95.19 96 LEU A N 1
ATOM 715 C CA . LEU A 1 96 ? -3.354 -6.686 14.452 1.00 95.19 96 LEU A CA 1
ATOM 716 C C . LEU A 1 96 ? -2.279 -6.230 15.451 1.00 95.19 96 LEU A C 1
ATOM 718 O O . LEU A 1 96 ? -2.598 -6.038 16.622 1.00 95.19 96 LEU A O 1
ATOM 722 N N . LEU A 1 97 ? -1.039 -5.990 15.005 1.00 94.25 97 LEU A N 1
ATOM 723 C CA . LEU A 1 97 ? 0.030 -5.449 15.859 1.00 94.25 97 LEU A CA 1
ATOM 724 C C . LEU A 1 97 ? -0.320 -4.076 16.448 1.00 94.25 97 LEU A C 1
ATOM 726 O O . LEU A 1 97 ? 0.139 -3.732 17.539 1.00 94.25 97 LEU A O 1
ATOM 730 N N . LYS A 1 98 ? -1.090 -3.269 15.715 1.00 93.12 98 LYS A N 1
ATOM 731 C CA . LYS A 1 98 ? -1.556 -1.953 16.159 1.00 93.12 98 LYS A CA 1
ATOM 732 C C . LYS A 1 98 ? -2.733 -2.064 17.131 1.00 93.12 98 LYS A C 1
ATOM 734 O O . LYS A 1 98 ? -2.732 -1.387 18.155 1.00 93.12 98 LYS A O 1
ATOM 739 N N . GLU A 1 99 ? -3.707 -2.921 16.840 1.00 92.25 99 GLU A N 1
ATOM 740 C CA . GLU A 1 99 ? -4.980 -2.960 17.575 1.00 92.25 99 GLU A CA 1
ATOM 741 C C . GLU A 1 99 ? -4.975 -3.908 18.793 1.00 92.25 99 GLU A C 1
ATOM 743 O O . GLU A 1 99 ? -5.768 -3.723 19.720 1.00 92.25 99 GLU A O 1
ATOM 748 N N . CYS A 1 100 ? -4.072 -4.897 18.861 1.00 88.31 100 CYS A N 1
ATOM 749 C CA . CYS A 1 100 ? -4.051 -5.879 19.959 1.00 88.31 100 CYS A CA 1
ATOM 750 C C . CYS A 1 100 ? -3.641 -5.283 21.321 1.00 88.31 100 CYS A C 1
ATOM 752 O O . CYS A 1 100 ? -3.948 -5.854 22.367 1.00 88.31 100 CYS A O 1
ATOM 754 N N . GLY A 1 101 ? -2.967 -4.128 21.335 1.00 87.38 101 GLY A N 1
ATOM 755 C CA . GLY A 1 101 ? -2.608 -3.387 22.550 1.00 87.38 101 GLY A CA 1
ATOM 756 C C . GLY A 1 101 ? -1.519 -4.016 23.429 1.00 87.38 101 GLY A C 1
ATOM 757 O O . GLY A 1 101 ? -1.186 -3.436 24.455 1.00 87.38 101 GLY A O 1
ATOM 758 N N . VAL A 1 102 ? -0.955 -5.164 23.042 1.00 92.12 102 VAL A N 1
ATOM 759 C CA . VAL A 1 102 ? 0.127 -5.852 23.779 1.00 92.12 102 VAL A CA 1
ATOM 760 C C . VAL A 1 102 ? 1.471 -5.824 23.043 1.00 92.12 102 VAL A C 1
ATOM 762 O O . VAL A 1 102 ? 2.506 -6.134 23.625 1.00 92.12 102 VAL A O 1
ATOM 765 N N . THR A 1 103 ? 1.486 -5.405 21.775 1.00 93.38 103 THR A N 1
ATOM 766 C CA . THR A 1 103 ? 2.689 -5.355 20.926 1.00 93.38 103 THR A CA 1
ATOM 767 C C . THR A 1 103 ? 3.103 -3.931 20.564 1.00 93.38 103 THR A C 1
ATOM 769 O O . THR A 1 103 ? 3.594 -3.691 19.464 1.00 93.38 103 THR A O 1
ATOM 772 N N . GLU A 1 104 ? 2.927 -2.962 21.467 1.00 92.88 104 GLU A N 1
ATOM 773 C CA . GLU A 1 104 ? 3.188 -1.542 21.173 1.00 92.88 104 GLU A CA 1
ATOM 774 C C . GLU A 1 104 ? 4.613 -1.296 20.648 1.00 92.88 104 GLU A C 1
ATOM 776 O O . GLU A 1 104 ? 4.795 -0.594 19.653 1.00 92.88 104 GLU A O 1
ATOM 781 N N . ARG A 1 105 ? 5.622 -1.933 21.260 1.00 94.62 105 ARG A N 1
ATOM 782 C CA . ARG A 1 105 ? 7.018 -1.848 20.801 1.00 94.62 105 ARG A CA 1
ATOM 783 C C . ARG A 1 105 ? 7.176 -2.352 19.367 1.00 94.62 105 ARG A C 1
ATOM 785 O O . ARG A 1 105 ? 7.746 -1.647 18.545 1.00 94.62 105 ARG A O 1
ATOM 792 N N . LEU A 1 106 ? 6.631 -3.530 19.056 1.00 93.75 106 LEU A N 1
ATOM 793 C CA . LEU A 1 106 ? 6.709 -4.106 17.709 1.00 93.75 106 LEU A CA 1
ATOM 794 C C . LEU A 1 106 ? 5.961 -3.237 16.695 1.00 93.75 106 LEU A C 1
ATOM 796 O O . LEU A 1 106 ? 6.470 -3.006 15.606 1.00 93.75 106 LEU A O 1
ATOM 800 N N . SER A 1 107 ? 4.784 -2.723 17.056 1.00 94.44 107 SER A N 1
ATOM 801 C CA . SER A 1 107 ? 3.984 -1.859 16.186 1.00 94.44 107 SER A CA 1
ATOM 802 C C . SER A 1 107 ? 4.716 -0.559 15.846 1.00 94.44 107 SER A C 1
ATOM 804 O O . SER A 1 107 ? 4.776 -0.176 14.677 1.00 94.44 107 SER A O 1
ATOM 806 N N . LYS A 1 108 ? 5.344 0.088 16.840 1.00 94.06 108 LYS A N 1
ATOM 807 C CA . LYS A 1 108 ? 6.155 1.297 16.627 1.00 94.06 108 LYS A CA 1
ATOM 808 C C . LYS A 1 108 ? 7.384 1.015 15.769 1.00 94.06 108 LYS A C 1
ATOM 810 O O . LYS A 1 108 ? 7.659 1.787 14.853 1.00 94.06 108 LYS A O 1
ATOM 815 N N . THR A 1 109 ? 8.097 -0.080 16.028 1.00 96.06 109 THR A N 1
ATOM 816 C CA . THR A 1 109 ? 9.258 -0.474 15.219 1.00 96.06 109 THR A CA 1
ATOM 817 C C . THR A 1 109 ? 8.853 -0.796 13.780 1.00 96.06 109 THR A C 1
ATOM 819 O O . THR A 1 109 ? 9.533 -0.360 12.858 1.00 96.06 109 THR A O 1
ATOM 822 N N . ALA A 1 110 ? 7.736 -1.498 13.569 1.00 93.88 110 ALA A N 1
ATOM 823 C CA . ALA A 1 110 ? 7.245 -1.854 12.239 1.00 93.88 110 ALA A CA 1
ATOM 824 C C . ALA A 1 110 ? 6.824 -0.625 11.415 1.00 93.88 110 ALA A C 1
ATOM 826 O O . ALA A 1 110 ? 7.139 -0.560 10.231 1.00 93.88 110 ALA A O 1
ATOM 827 N N . GLN A 1 111 ? 6.141 0.348 12.032 1.00 92.75 111 GLN A N 1
ATOM 828 C CA . GLN A 1 111 ? 5.649 1.556 11.352 1.00 92.75 111 GLN A CA 1
ATOM 829 C C . GLN A 1 111 ? 6.748 2.581 11.045 1.00 92.75 111 GLN A C 1
ATOM 831 O O . GLN A 1 111 ? 6.610 3.324 10.079 1.00 92.75 111 GLN A O 1
ATOM 836 N N . ASN A 1 112 ? 7.809 2.630 11.857 1.00 94.00 112 ASN A N 1
ATOM 837 C CA . ASN A 1 112 ? 8.863 3.639 11.738 1.00 94.00 112 ASN A CA 1
ATOM 838 C C . ASN A 1 112 ? 10.169 3.008 11.249 1.00 94.00 112 ASN A C 1
ATOM 840 O O . ASN A 1 112 ? 10.434 2.98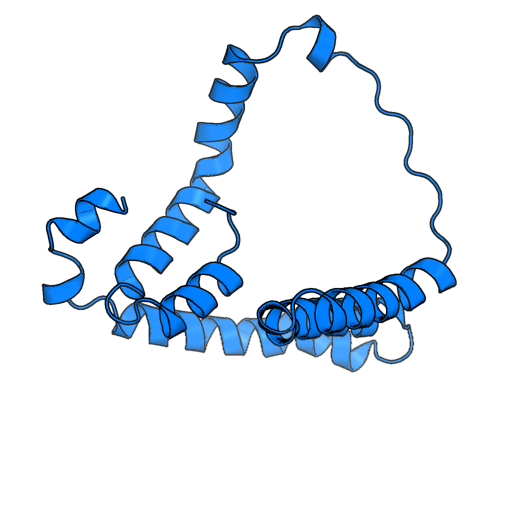7 10.052 1.00 94.00 112 ASN A O 1
ATOM 844 N N . GLU A 1 113 ? 10.966 2.460 12.168 1.00 95.38 113 GLU A N 1
ATOM 845 C CA . GLU A 1 113 ? 12.335 2.008 11.895 1.00 95.38 113 GLU A CA 1
ATOM 846 C C . GLU A 1 113 ? 12.400 0.978 10.766 1.00 95.38 113 GLU A C 1
ATOM 848 O O . GLU A 1 113 ? 13.123 1.158 9.788 1.00 95.38 113 GLU A O 1
ATOM 853 N N . LEU A 1 114 ? 11.600 -0.086 10.864 1.00 95.44 114 LEU A N 1
ATOM 854 C CA . LEU A 1 114 ? 11.602 -1.150 9.867 1.00 95.44 114 LEU A CA 1
ATOM 855 C C . LEU A 1 114 ? 11.080 -0.646 8.519 1.00 95.44 114 LEU A C 1
ATOM 857 O O . LEU A 1 114 ? 11.671 -0.961 7.489 1.00 95.44 114 LEU A O 1
ATOM 861 N N . MET A 1 115 ? 10.008 0.154 8.524 1.00 94.25 115 MET A N 1
ATOM 862 C CA . MET A 1 115 ? 9.451 0.735 7.302 1.00 94.25 115 MET A CA 1
ATOM 863 C C . MET A 1 115 ? 10.481 1.613 6.590 1.00 94.25 115 MET A C 1
ATOM 865 O O . MET A 1 115 ? 10.671 1.474 5.384 1.00 94.25 115 MET A O 1
ATOM 869 N N . ASN A 1 116 ? 11.189 2.465 7.330 1.00 94.31 116 ASN A N 1
ATOM 870 C CA . ASN A 1 116 ? 12.211 3.353 6.784 1.00 94.31 116 ASN A CA 1
ATOM 871 C C . ASN A 1 116 ? 13.372 2.558 6.173 1.00 94.31 116 ASN A C 1
ATOM 873 O O . ASN A 1 116 ? 13.759 2.820 5.035 1.00 94.31 116 ASN A O 1
ATOM 877 N N . ILE A 1 117 ? 13.878 1.544 6.882 1.00 96.50 117 ILE A N 1
ATOM 878 C CA . ILE A 1 117 ? 14.974 0.692 6.392 1.00 96.50 117 ILE A CA 1
ATOM 879 C C . ILE A 1 117 ? 14.558 -0.049 5.115 1.00 96.50 117 ILE A C 1
ATOM 881 O O . ILE A 1 117 ? 15.266 -0.000 4.107 1.00 96.50 117 ILE A O 1
ATOM 885 N N . VAL A 1 118 ? 13.395 -0.709 5.130 1.00 94.75 118 VAL A N 1
ATOM 886 C CA . VAL A 1 118 ? 12.898 -1.469 3.973 1.00 94.75 118 VAL A CA 1
ATOM 887 C C . VAL A 1 118 ? 12.604 -0.541 2.795 1.00 94.75 118 VAL A C 1
ATOM 889 O O . VAL A 1 118 ? 12.900 -0.905 1.662 1.00 94.75 118 VAL A O 1
ATOM 892 N N . THR A 1 119 ? 12.091 0.667 3.040 1.00 92.50 119 THR A N 1
ATOM 893 C CA . THR A 1 119 ? 11.820 1.655 1.983 1.00 92.50 119 THR A CA 1
ATOM 894 C C . THR A 1 119 ? 13.103 2.120 1.302 1.00 92.50 119 THR A C 1
ATOM 896 O O . THR A 1 119 ? 13.124 2.223 0.077 1.00 92.50 119 THR A O 1
ATOM 899 N N . ILE A 1 120 ? 14.186 2.346 2.055 1.00 93.94 120 ILE A N 1
ATOM 900 C CA . ILE A 1 120 ? 15.490 2.701 1.475 1.00 93.94 120 ILE A CA 1
ATOM 901 C C . ILE A 1 120 ? 15.978 1.577 0.558 1.00 93.94 120 ILE A C 1
ATOM 903 O O . ILE A 1 120 ? 16.321 1.835 -0.596 1.00 93.94 120 ILE A O 1
ATOM 907 N N . PHE A 1 121 ? 15.967 0.328 1.034 1.00 94.19 121 PHE A N 1
ATOM 908 C CA . PHE A 1 121 ? 16.392 -0.806 0.211 1.00 94.19 121 PHE A CA 1
ATOM 909 C C . PHE A 1 121 ? 15.500 -0.999 -1.009 1.00 94.19 121 PHE A C 1
ATOM 911 O O . PHE A 1 121 ? 16.017 -1.164 -2.109 1.00 94.19 121 PHE A O 1
ATOM 918 N N . LEU A 1 122 ? 14.182 -0.898 -0.846 1.00 90.19 122 LEU A N 1
ATOM 919 C CA . LEU A 1 122 ? 13.243 -1.015 -1.952 1.00 90.19 122 LEU A CA 1
ATOM 920 C C . LEU A 1 122 ? 13.473 0.082 -2.995 1.00 90.19 122 LEU A C 1
ATOM 922 O O . LEU A 1 122 ? 13.522 -0.218 -4.184 1.00 90.19 122 LEU A O 1
ATOM 926 N N . GLY A 1 123 ? 13.662 1.331 -2.564 1.00 89.06 123 GLY A N 1
ATOM 927 C CA . GLY A 1 123 ? 13.929 2.459 -3.453 1.00 89.06 123 GLY A CA 1
ATOM 928 C C . GLY A 1 123 ? 15.217 2.275 -4.253 1.00 89.06 123 GLY A C 1
ATOM 929 O O . GLY A 1 123 ? 15.212 2.455 -5.469 1.00 89.06 123 GLY A O 1
ATOM 930 N N . VAL A 1 124 ? 16.300 1.843 -3.599 1.00 90.88 124 VAL A N 1
ATOM 931 C CA . VAL A 1 124 ? 17.576 1.555 -4.273 1.00 90.88 124 VAL A CA 1
ATOM 932 C C . VAL A 1 124 ? 17.438 0.370 -5.233 1.00 90.88 124 VAL A C 1
ATOM 934 O O . VAL A 1 124 ? 17.890 0.460 -6.372 1.00 90.88 124 VAL A O 1
ATOM 937 N N . SER A 1 125 ? 16.784 -0.719 -4.820 1.00 88.19 125 SER A N 1
ATOM 938 C CA . SER A 1 125 ? 16.579 -1.898 -5.670 1.00 88.19 125 SER A CA 1
ATOM 939 C C . SER A 1 125 ? 15.711 -1.593 -6.890 1.00 88.19 125 SER A C 1
ATOM 941 O O . SER A 1 125 ? 16.060 -1.993 -7.995 1.00 88.19 125 SER A O 1
ATOM 943 N N . VAL A 1 126 ? 14.614 -0.853 -6.723 1.00 87.25 126 VAL A N 1
ATOM 944 C CA . VAL A 1 126 ? 13.758 -0.432 -7.842 1.00 87.25 126 VAL A CA 1
ATOM 945 C C . VAL A 1 126 ? 14.513 0.531 -8.758 1.00 87.25 126 VAL A C 1
ATOM 947 O O . VAL A 1 126 ? 14.493 0.351 -9.974 1.00 87.25 126 VAL A O 1
ATOM 950 N N . GLY A 1 127 ? 15.244 1.499 -8.197 1.00 85.12 127 GLY A N 1
ATOM 951 C CA . GLY A 1 127 ? 16.082 2.420 -8.967 1.00 85.12 127 GLY A CA 1
ATOM 952 C C . GLY A 1 127 ? 17.151 1.698 -9.791 1.00 85.12 127 GLY A C 1
ATOM 953 O O . GLY A 1 127 ? 17.365 2.044 -10.949 1.00 85.12 127 GLY A O 1
ATOM 954 N N . ALA A 1 128 ? 17.753 0.636 -9.250 1.00 85.19 128 ALA A N 1
ATOM 955 C CA . ALA A 1 128 ? 18.719 -0.189 -9.975 1.00 85.19 128 ALA A CA 1
ATOM 956 C C . ALA A 1 128 ? 18.111 -0.915 -11.192 1.00 85.19 128 ALA A C 1
ATOM 958 O O . ALA A 1 128 ? 18.836 -1.237 -12.129 1.00 85.19 128 ALA A O 1
ATOM 959 N N . THR A 1 129 ? 16.793 -1.148 -11.209 1.00 80.38 129 THR A N 1
ATOM 960 C CA . THR A 1 129 ? 16.088 -1.748 -12.360 1.00 80.38 129 THR A CA 1
ATOM 961 C C . THR A 1 129 ? 15.673 -0.735 -13.433 1.00 80.38 129 THR A C 1
ATOM 963 O O . THR A 1 129 ? 15.160 -1.131 -14.476 1.00 80.38 129 THR A O 1
ATOM 966 N N . ALA A 1 130 ? 15.893 0.566 -13.215 1.00 78.19 130 ALA A N 1
ATOM 967 C CA . ALA A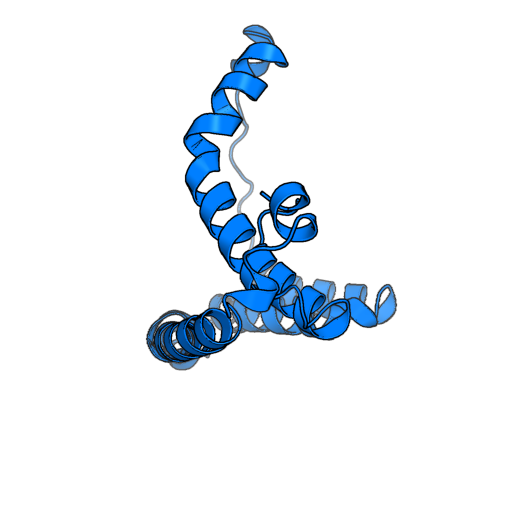 1 130 ? 15.580 1.623 -14.177 1.00 78.19 130 ALA A CA 1
ATOM 968 C C . ALA A 1 130 ? 16.750 1.872 -15.150 1.00 78.19 130 ALA A C 1
ATOM 970 O O . ALA A 1 130 ? 17.269 2.984 -15.258 1.00 78.19 130 ALA A O 1
ATOM 971 N N . THR A 1 131 ? 17.199 0.828 -15.846 1.00 79.25 131 THR A N 1
ATOM 972 C CA . THR A 1 131 ? 18.263 0.940 -16.851 1.00 79.25 131 THR A CA 1
ATOM 973 C C . THR A 1 131 ? 17.743 1.595 -18.138 1.00 79.25 131 THR A C 1
ATOM 975 O O . THR A 1 131 ? 16.554 1.525 -18.462 1.00 79.25 131 THR A O 1
ATOM 978 N N . ALA A 1 132 ? 18.624 2.282 -18.874 1.00 75.50 132 ALA A N 1
ATOM 979 C CA . ALA A 1 132 ? 18.240 3.096 -20.032 1.00 75.50 132 ALA A CA 1
ATOM 980 C C . ALA A 1 132 ? 17.566 2.282 -21.151 1.00 75.50 132 ALA A C 1
ATOM 982 O O . ALA A 1 132 ? 16.634 2.761 -21.786 1.00 75.50 132 ALA A O 1
ATOM 983 N N . ASP A 1 133 ? 18.006 1.045 -21.355 1.00 74.25 133 ASP A N 1
ATOM 984 C CA . ASP A 1 133 ? 17.477 0.081 -22.324 1.00 74.25 133 ASP A CA 1
ATOM 985 C C . ASP A 1 133 ? 16.046 -0.378 -22.015 1.00 74.25 133 ASP A C 1
ATOM 987 O O . ASP A 1 133 ? 15.294 -0.681 -22.937 1.00 74.25 133 ASP A O 1
ATOM 991 N N . ILE A 1 134 ? 15.653 -0.390 -20.741 1.00 72.12 134 ILE A N 1
ATOM 992 C CA . ILE A 1 134 ? 14.298 -0.745 -20.303 1.00 72.12 134 ILE A CA 1
ATOM 993 C C . ILE A 1 134 ? 13.413 0.505 -20.268 1.00 72.12 134 ILE A C 1
ATOM 995 O O . ILE A 1 134 ? 12.265 0.496 -20.722 1.00 72.12 134 ILE A O 1
ATOM 999 N N . PHE A 1 135 ? 13.952 1.605 -19.742 1.00 72.19 135 PHE A N 1
ATOM 1000 C CA . PHE A 1 135 ? 13.195 2.828 -19.509 1.00 72.19 135 PHE A CA 1
ATOM 1001 C C . PHE A 1 135 ? 12.907 3.600 -20.806 1.00 72.19 135 PHE A C 1
ATOM 1003 O O . PHE A 1 135 ? 11.800 4.105 -20.976 1.00 72.19 135 PHE A O 1
ATOM 1010 N N . LEU A 1 136 ? 13.844 3.640 -21.761 1.00 77.62 136 LEU A N 1
ATOM 1011 C CA . LEU A 1 136 ? 13.706 4.364 -23.034 1.00 77.62 136 LEU A CA 1
ATOM 1012 C C . LEU A 1 136 ? 13.111 3.483 -24.144 1.00 77.62 136 LEU A C 1
ATOM 1014 O O . LEU A 1 136 ? 13.644 3.399 -25.250 1.00 77.62 136 LEU A O 1
ATOM 1018 N N . THR A 1 137 ? 11.992 2.820 -23.854 1.00 78.38 137 THR A N 1
ATOM 1019 C CA . THR A 1 137 ? 11.263 1.994 -24.826 1.00 78.38 137 THR A CA 1
ATOM 1020 C C . THR A 1 137 ? 9.880 2.566 -25.119 1.00 78.38 137 THR A C 1
ATOM 1022 O O . THR A 1 137 ? 9.259 3.220 -24.281 1.00 78.38 137 THR A O 1
ATOM 1025 N N . TRP A 1 138 ? 9.348 2.269 -26.309 1.00 79.88 138 TRP A N 1
ATOM 1026 C CA . TRP A 1 138 ? 7.974 2.635 -26.680 1.00 79.88 138 TRP A CA 1
ATOM 1027 C C . TRP A 1 138 ? 6.921 2.052 -25.727 1.00 79.88 138 TRP A C 1
ATOM 1029 O O . TRP A 1 138 ? 5.861 2.641 -25.547 1.00 79.88 138 TRP A O 1
ATOM 1039 N N . GLN A 1 139 ? 7.224 0.919 -25.090 1.00 75.69 139 GLN A N 1
ATOM 1040 C CA . GLN A 1 139 ? 6.354 0.291 -24.095 1.00 75.69 139 GLN A CA 1
ATOM 1041 C C . GLN A 1 139 ? 6.222 1.160 -22.838 1.00 75.69 139 GLN A C 1
ATOM 1043 O O . GLN A 1 139 ? 5.115 1.309 -22.328 1.00 75.69 139 GLN A O 1
ATOM 1048 N N . THR A 1 140 ? 7.306 1.801 -22.388 1.00 74.00 140 THR A N 1
ATOM 1049 C CA . THR A 1 140 ? 7.294 2.725 -21.241 1.00 74.00 140 THR A CA 1
ATOM 1050 C C . THR A 1 140 ? 6.422 3.955 -21.485 1.00 74.00 140 THR A C 1
ATOM 1052 O O . THR A 1 140 ? 5.746 4.411 -20.567 1.00 74.00 140 THR A O 1
ATOM 1055 N N . ILE A 1 141 ? 6.357 4.456 -22.722 1.00 76.56 141 ILE A N 1
ATOM 1056 C CA . ILE A 1 141 ? 5.468 5.575 -23.078 1.00 76.56 141 ILE A CA 1
ATOM 1057 C C . ILE A 1 141 ? 3.993 5.195 -22.899 1.00 76.56 141 ILE A C 1
ATOM 1059 O O . ILE A 1 141 ? 3.198 6.050 -22.545 1.00 76.56 141 ILE A O 1
ATOM 1063 N N . GLY A 1 142 ? 3.622 3.928 -23.103 1.00 75.88 142 GLY A N 1
ATOM 1064 C CA . GLY A 1 142 ? 2.258 3.458 -22.834 1.00 75.88 142 GLY A CA 1
ATOM 1065 C C . GLY A 1 142 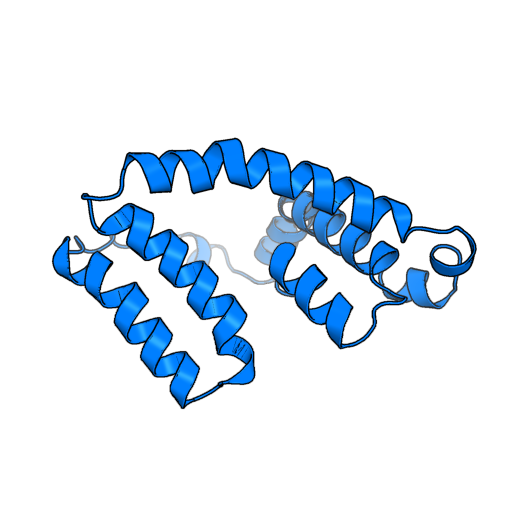? 1.933 3.265 -21.346 1.00 75.88 142 GLY A C 1
ATOM 1066 O O . GLY A 1 142 ? 0.773 3.033 -21.010 1.00 75.88 142 GLY A O 1
ATOM 1067 N N . ILE A 1 143 ? 2.941 3.301 -20.467 1.00 78.81 143 ILE A N 1
ATOM 1068 C CA . ILE A 1 143 ? 2.792 3.181 -19.007 1.00 78.81 143 ILE A CA 1
ATOM 1069 C C . ILE A 1 143 ? 2.678 4.568 -18.352 1.00 78.81 143 ILE A C 1
ATOM 1071 O O . ILE A 1 143 ? 1.984 4.705 -17.340 1.00 78.81 143 ILE A O 1
ATOM 1075 N N . LEU A 1 144 ? 3.381 5.559 -18.911 1.00 74.06 144 LEU A N 1
ATOM 1076 C CA . LEU A 1 144 ? 3.301 6.981 -18.556 1.00 74.06 144 LEU A CA 1
ATOM 1077 C C . LEU A 1 144 ? 2.087 7.675 -19.177 1.00 74.06 144 LEU A C 1
ATOM 1079 O O . LEU A 1 144 ? 1.810 8.797 -18.697 1.00 74.06 144 LEU A O 1
#

Sequence (144 aa):
GGADGPTAIYVTLRLAPQLLGPIAVAAYSYMALVPVIQPPIMKALTTKKERQISMEQLRPVSKTEKIIFPIVVTIFVSLLVPSAAPLIGMLMFGNLLKECGVTERLSKTAQNELMNIVTIFLGVSVGATATADIFLTWQTIGIL

Secondary structure (DSSP, 8-state):
----HHHHHHHHHHH-GGGHHHHHHHHHHHHHTHHHHHHHHHHHHS-TTGGGPPPPPPPPPPHHHHHHHHHHHHHHHHHH-GGGHHHHHHHHHHHHHHHSSS-HHHHHHIIIIIHHHHHHHHHHHHHHT--HHHHSSHHHHTT-

pLDDT: mean 90.03, std 6.47, range [61.03, 96.94]

Foldseek 3Di:
DPLDLVVQLVVCVVPPVLCLLLLNVLSVVVNVCCVVPVPVVCVVPDDPVVVPDDDDDDDDDDLVNQLVVLVVVLVVCCVPPVVCNVVSVVVSVLSNCVSVPPNPVVNVCVVPVVCVVVVVVVVVVSVVSCDCVSCVDPVSVVSD

Radius of gyration: 19.55 Å; chains: 1; bounding box: 45×40×50 Å